Protein AF-D6CTM1-F1 (afdb_monomer_lite)

Sequence (96 aa):
MRTAAVGFGMLALAGCAASPAVRTQVVRVPVPIVQPCPAPSVPARPALPIAALAATSSPAQVMRAYVVSVAMLKGYVEQLEAILGVQRKPAPHPVR

Structure (mmCIF, N/CA/C/O backbone):
data_AF-D6CTM1-F1
#
_entry.id   AF-D6CTM1-F1
#
loop_
_atom_site.group_PDB
_atom_site.id
_atom_site.type_symbol
_atom_site.label_atom_id
_atom_site.label_alt_id
_atom_site.label_comp_id
_atom_site.label_asym_id
_atom_site.label_entity_id
_atom_site.label_seq_id
_atom_site.pdbx_PDB_ins_code
_atom_site.Cartn_x
_atom_site.Cartn_y
_atom_site.Cartn_z
_atom_site.occupancy
_atom_site.B_iso_or_equiv
_atom_site.auth_seq_id
_atom_site.auth_comp_id
_atom_site.auth_asym_id
_atom_site.auth_atom_id
_atom_site.pdbx_PDB_model_num
ATOM 1 N N . MET A 1 1 ? -56.213 34.847 75.387 1.00 48.00 1 MET A N 1
ATOM 2 C CA . MET A 1 1 ? -55.682 35.135 74.030 1.00 48.00 1 MET A CA 1
ATOM 3 C C . MET A 1 1 ? -54.170 35.430 73.973 1.00 48.00 1 MET A C 1
ATOM 5 O O . MET A 1 1 ? -53.674 35.680 72.888 1.00 48.00 1 MET A O 1
ATOM 9 N N . ARG A 1 2 ? -53.400 35.362 75.078 1.00 51.69 2 ARG A N 1
ATOM 10 C CA . ARG A 1 2 ? -51.943 35.643 75.081 1.00 51.69 2 ARG A CA 1
ATOM 11 C C . ARG A 1 2 ? -51.027 34.413 74.947 1.00 51.69 2 ARG A C 1
ATOM 13 O O . ARG A 1 2 ? -49.850 34.573 74.667 1.00 51.69 2 ARG A O 1
ATOM 20 N N . THR A 1 3 ? -51.547 33.196 75.109 1.00 50.28 3 THR A N 1
ATOM 21 C CA . THR A 1 3 ? -50.752 31.950 75.091 1.00 50.28 3 THR A CA 1
ATOM 22 C C . THR A 1 3 ? -50.595 31.328 73.698 1.00 50.28 3 THR A C 1
ATOM 24 O O . THR A 1 3 ? -49.676 30.545 73.488 1.00 50.28 3 THR A O 1
ATOM 27 N N . ALA A 1 4 ? -51.432 31.704 72.723 1.00 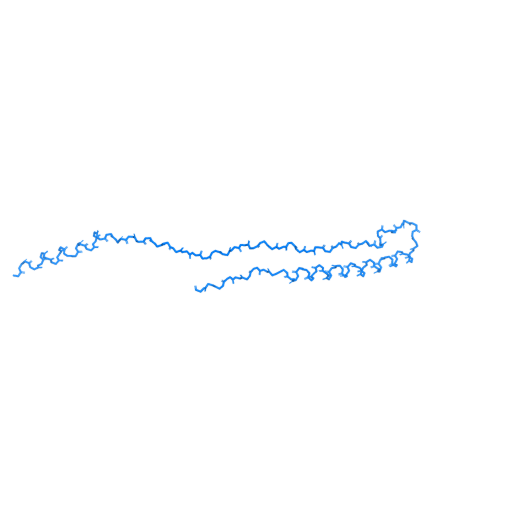51.69 4 ALA A N 1
ATOM 28 C CA . ALA A 1 4 ? -51.387 31.144 71.366 1.00 51.69 4 ALA A CA 1
ATOM 29 C C . ALA A 1 4 ? -50.200 31.662 70.527 1.00 51.69 4 ALA A C 1
ATOM 31 O O . ALA A 1 4 ? -49.681 30.943 69.679 1.00 51.69 4 ALA A O 1
ATOM 32 N N . ALA A 1 5 ? -49.731 32.887 70.794 1.00 53.34 5 ALA A N 1
ATOM 33 C CA . ALA A 1 5 ? -48.630 33.502 70.048 1.00 53.34 5 ALA A CA 1
ATOM 34 C C . ALA A 1 5 ? -47.261 32.863 70.354 1.00 53.34 5 ALA A C 1
ATOM 36 O O . ALA A 1 5 ? -46.382 32.848 69.497 1.00 53.34 5 ALA A O 1
ATOM 37 N N . VAL A 1 6 ? -47.089 32.292 71.553 1.00 56.06 6 VAL A N 1
ATOM 38 C CA . VAL A 1 6 ? -45.823 31.665 71.972 1.00 56.06 6 VAL A CA 1
ATOM 39 C C . VAL A 1 6 ? -45.635 30.292 71.312 1.00 56.06 6 VAL A C 1
ATOM 41 O O . VAL A 1 6 ? -44.518 29.933 70.949 1.00 56.06 6 VAL A O 1
ATOM 44 N N . GLY A 1 7 ? -46.723 29.551 71.070 1.00 57.75 7 GLY A N 1
ATOM 45 C CA . GLY A 1 7 ? -46.662 28.239 70.414 1.00 57.75 7 GLY A CA 1
ATOM 46 C C . GLY A 1 7 ? -46.301 28.308 68.926 1.00 57.75 7 GLY A C 1
ATOM 47 O O . GLY A 1 7 ? -45.526 27.488 68.441 1.00 57.75 7 GLY A O 1
ATOM 48 N N . PHE A 1 8 ? -46.807 29.312 68.201 1.00 60.16 8 PHE A N 1
ATOM 49 C CA . PHE A 1 8 ? -46.564 29.451 66.758 1.00 60.16 8 PHE A CA 1
ATOM 50 C C . PHE A 1 8 ? -45.121 29.883 66.438 1.00 60.16 8 PHE A C 1
ATOM 52 O O . PHE A 1 8 ? -44.541 29.433 65.451 1.00 60.16 8 PHE A O 1
ATOM 59 N N . GLY A 1 9 ? -44.511 30.697 67.309 1.00 61.75 9 GLY A N 1
ATOM 60 C CA . GLY A 1 9 ? -43.112 31.113 67.172 1.00 61.75 9 GLY A CA 1
ATOM 61 C C . GLY A 1 9 ? -42.119 29.954 67.301 1.00 61.75 9 GLY A C 1
ATOM 62 O O . GLY A 1 9 ? -41.166 29.885 66.534 1.00 61.75 9 GLY A O 1
ATOM 63 N N . MET A 1 10 ? -42.355 28.999 68.209 1.00 60.62 10 MET A N 1
ATOM 64 C CA . MET A 1 10 ? -41.453 27.850 68.392 1.00 60.62 10 MET A CA 1
ATOM 65 C C . MET A 1 10 ? -41.499 26.841 67.234 1.00 60.62 10 MET A C 1
ATOM 67 O O . MET A 1 10 ? -40.458 26.287 66.884 1.00 60.62 10 MET A O 1
ATOM 71 N N . LEU A 1 11 ? -42.659 26.627 66.598 1.00 61.59 11 LEU A N 1
ATOM 72 C CA . LEU A 1 11 ? -42.753 25.733 65.433 1.00 61.59 11 LEU A CA 1
ATOM 73 C C . LEU A 1 11 ? -42.022 26.295 64.204 1.00 61.59 11 LEU A C 1
ATOM 75 O O . LEU A 1 11 ? -41.452 25.526 63.432 1.00 61.59 11 LEU A O 1
ATOM 79 N N . ALA A 1 12 ? -41.995 27.621 64.038 1.00 64.94 12 ALA A N 1
ATOM 80 C CA . ALA A 1 12 ? -41.327 28.264 62.908 1.00 64.94 12 ALA A CA 1
ATOM 81 C C . ALA A 1 12 ? -39.791 28.126 62.958 1.00 64.94 12 ALA A C 1
ATOM 83 O O . ALA A 1 12 ? -39.150 28.057 61.910 1.00 64.94 12 ALA A O 1
ATOM 84 N N . LEU A 1 13 ? -39.188 28.031 64.152 1.00 61.81 13 LEU A N 1
ATOM 85 C CA . LEU A 1 13 ? -37.733 27.875 64.298 1.00 61.81 13 LEU A CA 1
ATOM 86 C C . LEU A 1 13 ? -37.245 26.425 64.117 1.00 61.81 13 LEU A C 1
ATOM 88 O O . LEU A 1 13 ? -36.082 26.221 63.767 1.00 61.81 13 LEU A O 1
ATOM 92 N N . ALA A 1 14 ? -38.107 25.418 64.295 1.00 63.12 14 ALA A N 1
ATOM 93 C CA . ALA A 1 14 ? -37.725 24.007 64.165 1.00 63.12 14 ALA A CA 1
ATOM 94 C C . ALA A 1 14 ? -37.356 23.605 62.721 1.00 63.12 14 ALA A C 1
ATOM 96 O O . ALA A 1 14 ? -36.566 22.684 62.518 1.00 63.12 14 ALA A O 1
ATOM 97 N N . GLY A 1 15 ? -37.875 24.322 61.717 1.00 63.84 15 GLY A N 1
ATOM 98 C CA . GLY A 1 15 ? -37.543 24.091 60.308 1.00 63.84 15 GLY A CA 1
ATOM 99 C C . GLY A 1 15 ? -36.136 24.555 59.912 1.00 63.84 15 GLY A C 1
ATOM 100 O O . GLY A 1 15 ? -35.560 24.002 58.982 1.00 63.84 15 GLY A O 1
ATOM 101 N N . CYS A 1 16 ? -35.554 25.525 60.629 1.00 66.31 16 CYS A N 1
ATOM 102 C CA . CYS A 1 16 ? -34.241 26.095 60.295 1.00 66.31 16 CYS A CA 1
ATOM 103 C C . CYS A 1 16 ? -33.065 25.251 60.823 1.00 66.31 16 CYS A C 1
ATOM 105 O O . CYS A 1 16 ? -31.966 25.309 60.280 1.00 66.31 16 CYS A O 1
ATOM 107 N N . ALA A 1 17 ? -33.292 24.443 61.866 1.00 65.25 17 ALA A N 1
ATOM 108 C CA . ALA A 1 17 ? -32.301 23.507 62.411 1.00 65.25 17 ALA A CA 1
ATOM 109 C C . ALA A 1 17 ? -32.358 22.112 61.755 1.00 65.25 17 ALA A C 1
ATOM 111 O O . ALA A 1 17 ? -31.519 21.254 62.035 1.00 65.25 17 ALA A O 1
ATOM 112 N N . ALA A 1 18 ? -33.342 21.868 60.884 1.00 72.19 18 ALA A N 1
ATOM 113 C CA . ALA A 1 18 ? -33.509 20.595 60.200 1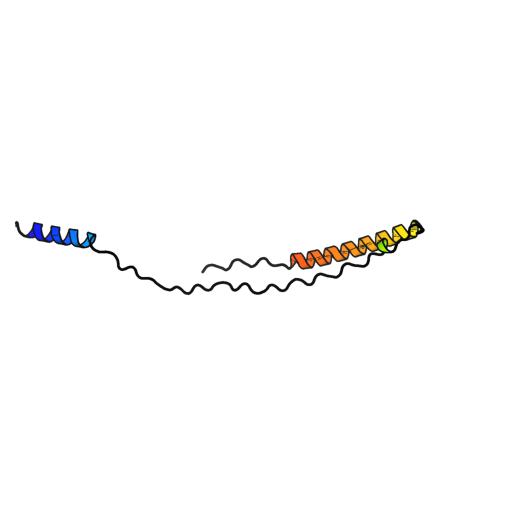.00 72.19 18 ALA A CA 1
ATOM 114 C C . ALA A 1 18 ? -32.476 20.456 59.070 1.00 72.19 18 ALA A C 1
ATOM 116 O O . ALA A 1 18 ? -32.715 20.847 57.929 1.00 72.19 18 ALA A O 1
ATOM 117 N N . SER A 1 19 ? -31.313 19.880 59.382 1.00 72.94 19 SER A N 1
ATOM 118 C CA . SER A 1 19 ? -30.372 19.436 58.349 1.00 72.94 19 SER A CA 1
ATOM 119 C C . SER A 1 19 ? -30.960 18.221 57.621 1.00 72.94 19 SER A C 1
ATOM 121 O O . SER A 1 19 ? -31.245 17.210 58.271 1.00 72.94 19 SER A O 1
ATOM 123 N N . PRO A 1 20 ? -31.169 18.282 56.293 1.00 76.81 20 PRO A N 1
ATOM 124 C CA . PRO A 1 20 ? -31.718 17.158 55.551 1.00 76.81 20 PRO A CA 1
ATOM 125 C C . PRO A 1 20 ? -30.763 15.965 55.624 1.00 76.81 20 PRO A C 1
ATOM 127 O O . PRO A 1 20 ? -29.551 16.102 55.454 1.00 76.81 20 PRO A O 1
ATOM 130 N N . ALA A 1 21 ? -31.313 14.775 55.861 1.00 79.94 21 ALA A N 1
ATOM 131 C CA . ALA A 1 21 ? -30.533 13.548 55.848 1.00 79.94 21 ALA A CA 1
ATOM 132 C C . ALA A 1 21 ? -30.024 13.283 54.422 1.00 79.94 21 ALA A C 1
ATOM 134 O O . ALA A 1 21 ? -30.793 12.901 53.538 1.00 79.94 21 ALA A O 1
ATOM 135 N N . VAL A 1 22 ? -28.724 13.483 54.199 1.00 82.62 22 VAL A N 1
ATOM 136 C CA . VAL A 1 22 ? -28.072 13.154 52.929 1.00 82.62 22 VAL A CA 1
ATOM 137 C C . VAL A 1 22 ? -28.092 11.638 52.765 1.00 82.62 22 VAL A C 1
ATOM 139 O O . VAL A 1 22 ? -27.457 10.912 53.528 1.00 82.62 22 VAL A O 1
ATOM 142 N N . ARG A 1 23 ? -28.838 11.149 51.771 1.00 85.69 23 ARG A N 1
ATOM 143 C CA . ARG A 1 23 ? -28.831 9.735 51.392 1.00 85.69 23 ARG A CA 1
ATOM 144 C C . ARG A 1 23 ? -27.965 9.551 50.163 1.00 85.69 23 ARG A C 1
ATOM 146 O O . ARG A 1 23 ? -28.239 10.118 49.111 1.00 85.69 23 ARG A O 1
ATOM 153 N N . THR A 1 24 ? -26.926 8.742 50.300 1.00 87.19 24 THR A N 1
ATOM 154 C CA . THR A 1 24 ? -26.125 8.301 49.164 1.00 87.19 24 THR A CA 1
ATOM 155 C C . THR A 1 24 ? -26.794 7.083 48.536 1.00 87.19 24 THR A C 1
ATOM 157 O O . THR A 1 24 ? -27.202 6.148 49.225 1.00 87.19 24 THR A O 1
ATOM 160 N N . GLN A 1 25 ? -26.940 7.102 47.213 1.00 88.81 25 GLN A N 1
ATOM 161 C CA . GLN A 1 25 ? -27.417 5.958 46.445 1.00 88.81 25 GLN A CA 1
ATOM 162 C C . GLN A 1 25 ? -26.286 5.483 45.543 1.00 88.81 25 GLN A C 1
ATOM 164 O O . GLN A 1 25 ? -25.736 6.253 44.758 1.00 88.81 25 GLN A O 1
ATOM 169 N N . VAL A 1 26 ? -25.934 4.205 45.656 1.00 87.62 26 VAL A N 1
ATOM 170 C CA . VAL A 1 26 ? -24.973 3.587 44.744 1.00 87.62 26 VAL A CA 1
ATOM 171 C C . VAL A 1 26 ? -25.722 3.197 43.475 1.00 87.62 26 VAL A C 1
ATOM 173 O O . VAL A 1 26 ? -26.516 2.257 43.481 1.00 87.62 26 VAL A O 1
ATOM 176 N N . VAL A 1 27 ? -25.472 3.926 42.389 1.00 90.50 27 VAL A N 1
ATOM 177 C CA . VAL A 1 27 ? -26.018 3.623 41.061 1.00 90.50 27 VAL A CA 1
ATOM 178 C C . VAL A 1 27 ? -24.961 2.865 40.264 1.00 90.50 27 VAL A C 1
ATOM 180 O O . VAL A 1 27 ? -23.873 3.380 40.015 1.00 90.50 27 VAL A O 1
ATOM 183 N N . ARG A 1 28 ? -25.265 1.626 39.858 1.00 87.00 28 ARG A N 1
ATOM 184 C CA . ARG A 1 28 ? -24.404 0.878 38.933 1.00 87.00 28 ARG A CA 1
ATOM 185 C C . ARG A 1 28 ? -24.673 1.359 37.514 1.00 87.00 28 ARG A C 1
ATOM 187 O O . ARG A 1 28 ? -25.685 1.000 36.922 1.00 87.00 28 ARG A O 1
ATOM 194 N N . VAL A 1 29 ? -23.760 2.166 36.987 1.00 88.56 29 VAL A N 1
ATOM 195 C CA . VAL A 1 29 ? -23.805 2.625 35.598 1.00 88.56 29 VAL A CA 1
ATOM 196 C C . VAL A 1 29 ? -23.069 1.603 34.724 1.00 88.56 29 VAL A C 1
ATOM 198 O O . VAL A 1 29 ? -21.903 1.316 35.008 1.00 88.56 29 VAL A O 1
ATOM 201 N N . PRO A 1 30 ? -23.704 1.022 33.689 1.00 82.94 30 PRO A N 1
ATOM 202 C CA . PRO A 1 30 ? -22.999 0.180 32.733 1.00 82.94 30 PRO A CA 1
ATOM 203 C C . PRO A 1 30 ? -21.987 1.037 31.967 1.00 82.94 30 PRO A C 1
ATOM 205 O O . PRO A 1 30 ? -22.350 1.971 31.255 1.00 82.94 30 PRO A O 1
ATOM 208 N N . VAL A 1 31 ? -20.704 0.726 32.137 1.00 84.44 31 VAL A N 1
ATOM 209 C CA . VAL A 1 31 ? -19.615 1.397 31.422 1.00 84.44 31 VAL A CA 1
ATOM 210 C C . VAL A 1 31 ? -19.324 0.611 30.142 1.00 84.44 31 VAL A C 1
ATOM 212 O O . VAL A 1 31 ? -19.133 -0.606 30.225 1.00 84.44 31 VAL A O 1
ATOM 215 N N . PRO A 1 32 ? -19.267 1.261 28.964 1.00 78.75 32 PRO A N 1
ATOM 216 C CA . PRO A 1 32 ? -18.827 0.604 27.744 1.00 78.75 32 PRO A CA 1
ATOM 217 C C . PRO A 1 32 ? -17.411 0.062 27.932 1.00 78.75 32 PRO A C 1
ATOM 219 O O . PRO A 1 32 ? -16.462 0.814 28.154 1.00 78.75 32 PRO A O 1
ATOM 222 N N . ILE A 1 33 ? -17.265 -1.254 27.830 1.00 79.56 33 ILE A N 1
ATOM 223 C CA . ILE A 1 33 ? -15.953 -1.879 27.715 1.00 79.56 33 ILE A CA 1
ATOM 224 C C . ILE A 1 33 ? -15.426 -1.615 26.305 1.00 79.56 33 ILE A C 1
ATOM 226 O O . ILE A 1 33 ? -16.057 -1.995 25.317 1.00 79.56 33 ILE A O 1
ATOM 230 N N . VAL A 1 34 ? -14.280 -0.937 26.206 1.00 75.31 34 VAL A N 1
ATOM 231 C CA . VAL A 1 34 ? -13.574 -0.759 24.933 1.00 75.31 34 VAL A CA 1
ATOM 232 C C . VAL A 1 34 ? -13.113 -2.141 24.496 1.00 75.31 34 VAL A C 1
ATOM 234 O O . VAL A 1 34 ? -12.140 -2.679 25.022 1.00 75.31 34 VAL A O 1
ATOM 237 N N . GLN A 1 35 ? -13.855 -2.759 23.581 1.00 78.50 35 GLN A N 1
ATOM 238 C CA . GLN A 1 35 ? -13.407 -4.012 23.000 1.00 78.50 35 GLN A CA 1
ATOM 239 C C . GLN A 1 35 ? -12.148 -3.739 22.174 1.00 78.50 35 GLN A C 1
ATOM 241 O O . GLN A 1 35 ? -12.090 -2.708 21.491 1.00 78.50 35 GLN A O 1
ATOM 246 N N . PRO A 1 36 ? -11.136 -4.622 22.224 1.00 74.50 36 PRO A N 1
ATOM 247 C CA . PRO A 1 36 ? -9.975 -4.487 21.364 1.00 74.50 36 PRO A CA 1
ATOM 248 C C . PRO A 1 36 ? -10.452 -4.498 19.911 1.00 74.50 36 PRO A C 1
ATOM 250 O O . PRO A 1 36 ? -10.949 -5.514 19.428 1.00 74.50 36 PRO A O 1
ATOM 253 N N . CYS A 1 37 ? -10.342 -3.362 19.219 1.00 75.88 37 CYS A N 1
ATOM 254 C CA . CYS A 1 37 ? -10.536 -3.346 17.776 1.00 75.88 37 CYS A CA 1
ATOM 255 C C . CYS A 1 37 ? -9.351 -4.104 17.170 1.00 75.88 37 CYS A C 1
ATOM 257 O O . CYS A 1 37 ? -8.212 -3.666 17.371 1.00 75.88 37 CYS A O 1
ATOM 259 N N . PRO A 1 38 ? -9.568 -5.236 16.477 1.00 76.31 38 PRO A N 1
ATOM 260 C CA . PRO A 1 38 ? -8.474 -5.912 15.803 1.00 76.31 38 PRO A CA 1
ATOM 261 C C . PRO A 1 38 ? -7.866 -4.944 14.789 1.00 76.31 38 PRO A C 1
ATOM 263 O O . PRO A 1 38 ? -8.588 -4.268 14.051 1.00 76.31 38 PRO A O 1
ATOM 266 N N . ALA A 1 39 ? -6.535 -4.854 14.778 1.00 80.19 39 ALA A N 1
ATOM 267 C CA . ALA A 1 39 ? -5.846 -4.034 13.797 1.00 80.19 39 ALA A CA 1
ATOM 268 C C . ALA A 1 39 ? -6.243 -4.511 12.389 1.00 80.19 39 ALA A C 1
ATOM 270 O O . ALA A 1 39 ? -6.273 -5.723 12.147 1.00 80.19 39 ALA A O 1
ATOM 271 N N . PRO A 1 40 ? -6.566 -3.594 11.463 1.00 79.81 40 PRO A N 1
ATOM 272 C CA . PRO A 1 40 ? -6.871 -3.995 10.103 1.00 79.81 40 PRO A CA 1
ATOM 273 C C . PRO A 1 40 ? -5.667 -4.694 9.471 1.00 79.81 40 PRO A C 1
ATOM 275 O O . PRO A 1 40 ? -4.521 -4.278 9.654 1.00 79.81 40 PRO A O 1
ATOM 278 N N . SER A 1 41 ? -5.930 -5.740 8.692 1.00 84.00 41 SER A N 1
ATOM 279 C CA . SER A 1 41 ? -4.904 -6.396 7.886 1.00 84.00 41 SER A CA 1
ATOM 280 C C . SER A 1 41 ? -4.415 -5.435 6.804 1.00 84.00 41 SER A C 1
ATOM 282 O O . SER A 1 41 ? -5.153 -5.138 5.864 1.00 84.00 41 SER A O 1
ATOM 284 N N . VAL A 1 42 ? -3.184 -4.941 6.930 1.00 87.56 42 VAL A N 1
ATOM 285 C CA . VAL A 1 42 ? -2.585 -4.061 5.922 1.00 87.56 42 VAL A CA 1
ATOM 286 C C . VAL A 1 42 ? -2.043 -4.930 4.781 1.00 87.56 42 VAL A C 1
ATOM 288 O O . VAL A 1 42 ? -1.225 -5.816 5.044 1.00 87.56 42 VAL A O 1
ATOM 291 N N . PRO A 1 43 ? -2.480 -4.719 3.526 1.00 90.88 43 PRO A N 1
ATOM 292 C CA . PRO A 1 43 ? -1.961 -5.457 2.386 1.00 90.88 43 PRO A CA 1
ATOM 293 C C . PRO A 1 43 ? -0.467 -5.177 2.211 1.00 90.88 43 PRO A C 1
ATOM 295 O O . PRO A 1 43 ? 0.018 -4.076 2.476 1.00 90.88 43 PRO A O 1
ATOM 298 N N . ALA A 1 44 ? 0.278 -6.179 1.748 1.00 94.12 44 ALA A N 1
ATOM 299 C CA . ALA A 1 44 ? 1.692 -5.999 1.453 1.00 94.12 44 ALA A CA 1
ATOM 300 C C . ALA A 1 44 ? 1.871 -4.999 0.302 1.00 94.12 44 ALA A C 1
ATOM 302 O O . ALA A 1 44 ? 1.151 -5.042 -0.697 1.00 94.12 44 ALA A O 1
ATOM 303 N N . ARG A 1 45 ? 2.862 -4.110 0.424 1.00 93.56 45 ARG A N 1
ATOM 304 C CA . 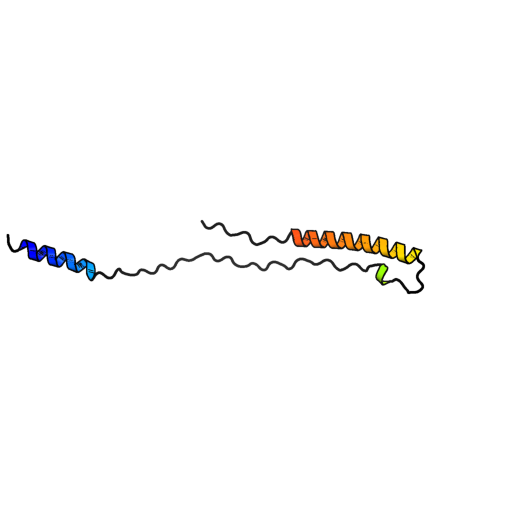ARG A 1 45 ? 3.211 -3.181 -0.653 1.00 93.56 45 ARG A CA 1
ATOM 305 C C . ARG A 1 45 ? 3.652 -3.979 -1.892 1.00 93.56 45 ARG A C 1
ATOM 307 O O . ARG A 1 45 ? 4.527 -4.837 -1.761 1.00 93.56 45 ARG A O 1
ATOM 314 N N . PRO A 1 46 ? 3.112 -3.686 -3.088 1.00 95.00 46 PRO A N 1
ATOM 315 C CA . PRO A 1 46 ? 3.490 -4.405 -4.297 1.00 95.00 46 PRO A CA 1
ATOM 316 C C . PRO A 1 46 ? 4.949 -4.130 -4.677 1.00 95.00 46 PRO A C 1
ATOM 318 O O . PRO A 1 46 ? 5.446 -3.007 -4.548 1.00 95.00 46 PRO A O 1
ATOM 321 N N . ALA A 1 47 ? 5.623 -5.153 -5.202 1.00 96.75 47 ALA A N 1
ATOM 322 C CA . ALA A 1 47 ? 6.934 -5.005 -5.819 1.00 96.75 47 ALA A CA 1
ATOM 323 C C . ALA A 1 47 ? 6.776 -4.316 -7.183 1.00 96.75 47 ALA A C 1
ATOM 325 O O . ALA A 1 47 ? 6.405 -4.942 -8.174 1.00 96.75 47 ALA A O 1
ATOM 326 N N . LEU A 1 48 ? 7.010 -3.003 -7.224 1.00 97.50 48 LEU A N 1
ATOM 327 C CA . LEU A 1 48 ? 6.812 -2.206 -8.433 1.00 97.50 48 LEU A CA 1
ATOM 328 C C . LEU A 1 48 ? 7.912 -2.500 -9.470 1.00 97.50 48 LEU A C 1
ATOM 330 O O . LEU A 1 48 ? 9.092 -2.345 -9.146 1.00 97.50 48 LEU A O 1
ATOM 334 N N . PRO A 1 49 ? 7.570 -2.825 -10.732 1.00 96.94 49 PRO A N 1
ATOM 335 C CA . PRO A 1 49 ? 8.555 -3.071 -11.791 1.00 96.94 49 PRO A CA 1
ATOM 336 C C . PRO A 1 49 ? 9.526 -1.913 -12.034 1.00 96.94 49 PRO A C 1
ATOM 338 O O . PRO A 1 49 ? 10.657 -2.137 -12.459 1.00 96.94 49 PRO A O 1
ATOM 341 N N . ILE A 1 50 ? 9.112 -0.676 -11.744 1.00 96.88 50 ILE A N 1
ATOM 342 C CA . ILE A 1 50 ? 9.977 0.504 -11.857 1.00 96.88 50 ILE A CA 1
ATOM 343 C C . ILE A 1 50 ? 11.219 0.419 -10.953 1.00 96.88 50 ILE A C 1
ATOM 345 O O . ILE A 1 50 ? 12.256 0.975 -11.298 1.00 96.88 50 ILE A O 1
ATOM 349 N N . ALA A 1 51 ? 11.146 -0.312 -9.834 1.00 96.44 51 ALA A N 1
ATOM 350 C CA . ALA A 1 51 ? 12.271 -0.500 -8.918 1.00 96.44 51 ALA A CA 1
ATOM 351 C C . ALA A 1 51 ? 13.359 -1.434 -9.479 1.00 96.44 51 ALA A C 1
ATOM 353 O O . ALA A 1 51 ? 14.475 -1.443 -8.970 1.00 96.44 51 ALA A O 1
ATOM 354 N N . ALA A 1 52 ? 13.044 -2.209 -10.521 1.00 95.81 52 ALA A N 1
ATOM 355 C CA . ALA A 1 52 ? 13.976 -3.126 -11.174 1.00 95.81 52 ALA A CA 1
ATOM 356 C C . ALA A 1 52 ? 14.654 -2.519 -12.418 1.00 95.81 52 ALA A C 1
ATOM 358 O O . ALA A 1 52 ? 15.395 -3.212 -13.115 1.00 95.81 52 ALA A O 1
ATOM 359 N N . LEU A 1 53 ? 14.393 -1.245 -12.735 1.00 96.94 53 LEU A N 1
ATOM 360 C CA . LEU A 1 53 ? 15.017 -0.578 -13.876 1.00 96.94 53 LEU A CA 1
ATOM 361 C C . LEU A 1 53 ? 16.507 -0.322 -13.615 1.00 96.94 53 LEU A C 1
ATOM 363 O O . LEU A 1 53 ? 16.892 0.220 -12.583 1.00 96.94 53 LEU A O 1
ATOM 367 N N . ALA A 1 54 ? 17.342 -0.658 -14.596 1.00 97.12 54 ALA A N 1
ATOM 368 C CA . ALA A 1 54 ? 18.756 -0.292 -14.630 1.00 97.12 54 ALA A CA 1
ATOM 369 C C . ALA A 1 54 ? 18.973 1.013 -15.411 1.00 97.12 54 ALA A C 1
ATOM 371 O O . ALA A 1 54 ? 18.170 1.355 -16.282 1.00 97.12 54 ALA A O 1
ATOM 372 N N . ALA A 1 55 ? 20.104 1.690 -15.188 1.00 95.25 55 ALA A N 1
ATOM 373 C CA . ALA A 1 55 ? 20.494 2.886 -15.949 1.00 95.25 55 ALA A CA 1
ATOM 374 C C . ALA A 1 55 ? 20.629 2.630 -17.465 1.00 95.25 55 ALA A C 1
ATOM 376 O O . ALA A 1 55 ? 20.479 3.544 -18.268 1.00 95.25 55 ALA A O 1
ATOM 377 N N . THR A 1 56 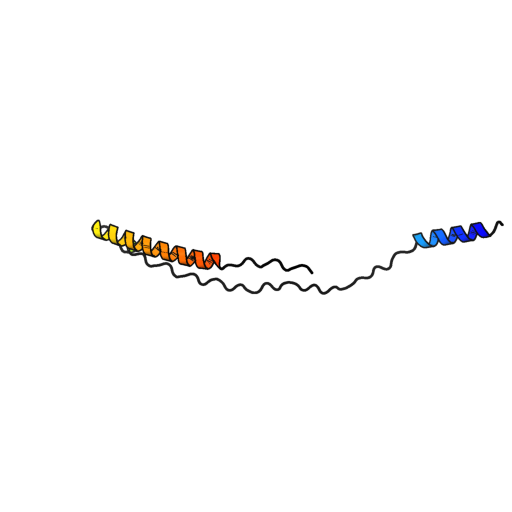? 20.877 1.379 -17.858 1.00 97.12 56 THR A N 1
ATOM 378 C CA . THR A 1 56 ? 20.979 0.929 -19.254 1.00 97.12 56 THR A CA 1
ATOM 379 C C . THR A 1 56 ? 19.639 0.495 -19.857 1.00 97.12 56 THR A C 1
ATOM 381 O O . THR A 1 56 ? 19.605 0.005 -20.986 1.00 97.12 56 THR A O 1
ATOM 384 N N . SER A 1 57 ? 18.526 0.643 -19.129 1.00 97.06 57 SER A N 1
ATOM 385 C CA . SER A 1 57 ? 17.202 0.249 -19.619 1.00 97.06 57 SER A CA 1
ATOM 386 C C . SER A 1 57 ? 16.786 1.112 -20.805 1.00 97.06 57 SER A C 1
ATOM 388 O O . SER A 1 57 ? 16.870 2.339 -20.765 1.00 97.06 57 SER A O 1
ATOM 390 N N . SER A 1 58 ? 16.266 0.475 -21.851 1.00 98.06 58 SER A N 1
ATOM 391 C CA . SER A 1 58 ? 15.726 1.196 -23.004 1.00 98.06 58 SER A CA 1
ATOM 392 C C . SER A 1 58 ? 14.504 2.043 -22.611 1.00 98.06 58 SER A C 1
ATOM 394 O O . SER A 1 58 ? 13.731 1.636 -21.734 1.00 98.06 58 SER A O 1
ATOM 396 N N . PRO A 1 59 ? 14.231 3.162 -23.308 1.00 97.50 59 PRO A N 1
ATOM 397 C CA . PRO A 1 59 ? 13.039 3.975 -23.054 1.00 97.50 59 PRO A CA 1
ATOM 398 C C . PRO A 1 59 ? 11.730 3.168 -23.090 1.00 97.50 59 PRO A C 1
ATOM 400 O O . PRO A 1 59 ? 10.839 3.375 -22.270 1.00 97.50 59 PRO A O 1
ATOM 403 N N . ALA A 1 60 ? 11.630 2.178 -23.983 1.00 97.75 60 ALA A N 1
ATOM 404 C CA . ALA A 1 60 ? 10.465 1.299 -24.065 1.00 97.75 60 ALA A CA 1
ATOM 405 C C . ALA A 1 60 ? 10.288 0.417 -22.813 1.00 97.75 60 ALA A C 1
ATOM 407 O O . ALA A 1 60 ? 9.159 0.177 -22.384 1.00 97.75 60 ALA A O 1
ATOM 408 N N . GLN A 1 61 ? 11.382 -0.066 -22.211 1.00 98.00 61 GLN A N 1
ATOM 409 C CA . GLN A 1 61 ? 11.329 -0.813 -20.948 1.00 98.00 61 GLN A CA 1
ATOM 410 C C . GLN A 1 61 ? 10.902 0.086 -19.789 1.00 98.00 61 GLN A C 1
ATOM 412 O O . GLN A 1 61 ? 10.044 -0.323 -19.006 1.00 98.00 61 GLN A O 1
ATOM 417 N N . VAL A 1 62 ? 11.430 1.312 -19.725 1.00 98.06 62 VAL A N 1
ATOM 418 C CA . VAL A 1 62 ? 11.045 2.304 -18.710 1.00 98.06 62 VAL A CA 1
ATOM 419 C C . VAL A 1 62 ? 9.546 2.594 -18.786 1.00 98.06 62 VAL A C 1
ATOM 421 O O . VAL A 1 62 ? 8.848 2.481 -17.779 1.00 98.06 62 VAL A O 1
ATOM 424 N N . MET A 1 63 ? 9.026 2.878 -19.985 1.00 98.38 63 MET A N 1
ATOM 425 C CA . MET A 1 63 ? 7.604 3.175 -20.172 1.00 98.38 63 MET A CA 1
ATOM 426 C C . MET A 1 63 ? 6.701 2.007 -19.772 1.00 98.38 63 MET A C 1
ATOM 428 O O . MET A 1 63 ? 5.711 2.209 -19.068 1.00 98.38 63 MET A O 1
ATOM 432 N N . ARG A 1 64 ? 7.051 0.774 -20.157 1.00 97.81 64 ARG A N 1
ATOM 433 C CA . ARG A 1 64 ? 6.285 -0.414 -19.749 1.00 97.81 64 ARG A CA 1
ATOM 434 C C . ARG A 1 64 ? 6.303 -0.609 -18.233 1.00 97.81 64 ARG A C 1
ATOM 436 O O . ARG A 1 64 ? 5.245 -0.805 -17.639 1.00 97.81 64 ARG A O 1
ATOM 443 N N . ALA A 1 65 ? 7.476 -0.520 -17.606 1.00 98.12 65 ALA A N 1
ATOM 444 C CA . ALA A 1 65 ? 7.609 -0.669 -16.159 1.00 98.12 65 ALA A CA 1
ATOM 445 C C . ALA A 1 65 ? 6.810 0.402 -15.400 1.00 98.12 65 ALA A C 1
ATOM 447 O O . ALA A 1 65 ? 6.162 0.088 -14.399 1.00 98.12 65 ALA A O 1
ATOM 448 N N . TYR A 1 66 ? 6.802 1.641 -15.897 1.00 98.12 66 TYR A N 1
ATOM 449 C CA . TYR A 1 66 ? 6.028 2.737 -15.322 1.00 98.12 66 TYR A CA 1
ATOM 450 C C . TYR A 1 66 ? 4.517 2.483 -15.397 1.00 98.12 66 TYR A C 1
ATOM 452 O O . TYR A 1 66 ? 3.849 2.521 -14.365 1.00 98.12 66 TYR A O 1
ATOM 460 N N . VAL A 1 67 ? 3.979 2.160 -16.581 1.00 98.38 67 VAL A N 1
ATOM 461 C CA . VAL A 1 67 ? 2.535 1.912 -16.769 1.00 98.38 67 VAL A CA 1
ATOM 462 C C . VAL A 1 67 ? 2.041 0.797 -15.847 1.00 98.38 67 VAL A C 1
ATOM 464 O O . VAL A 1 67 ? 1.027 0.961 -15.166 1.00 98.38 67 VAL A O 1
ATOM 467 N N . VAL A 1 68 ? 2.786 -0.308 -15.768 1.00 98.25 68 VAL A N 1
ATOM 468 C CA . VAL A 1 68 ? 2.440 -1.427 -14.879 1.00 98.25 68 VAL A CA 1
ATOM 469 C C . VAL A 1 68 ? 2.515 -1.005 -13.410 1.00 98.25 68 VAL A C 1
ATOM 471 O O . VAL A 1 68 ? 1.609 -1.313 -12.638 1.00 98.25 68 VAL A O 1
ATOM 474 N N . SER A 1 69 ? 3.546 -0.249 -13.022 1.00 98.12 69 SER A N 1
ATOM 475 C CA . SER A 1 69 ? 3.696 0.238 -11.644 1.00 98.12 69 SER A CA 1
ATOM 476 C C . SER A 1 69 ? 2.541 1.152 -11.228 1.00 98.12 69 SER A C 1
ATOM 478 O O . SER A 1 69 ? 2.039 1.029 -10.113 1.00 98.12 69 SER A O 1
ATOM 480 N N . VAL A 1 70 ? 2.078 2.033 -12.120 1.00 98.25 70 VAL A N 1
ATOM 481 C CA . VAL A 1 70 ? 0.929 2.913 -11.855 1.00 98.25 70 VAL A CA 1
ATOM 482 C C . VAL A 1 70 ? -0.353 2.105 -11.679 1.00 98.25 70 VAL A C 1
ATOM 484 O O . VAL A 1 70 ? -1.104 2.364 -10.741 1.00 98.25 70 VAL A O 1
ATOM 487 N N . ALA A 1 71 ? -0.605 1.118 -12.541 1.00 98.12 71 ALA A N 1
ATOM 488 C CA . ALA A 1 71 ? -1.782 0.260 -12.419 1.00 98.12 71 ALA A CA 1
ATOM 489 C C . ALA A 1 71 ? -1.788 -0.516 -11.088 1.00 98.12 71 ALA A C 1
ATOM 491 O O . ALA A 1 71 ? -2.799 -0.527 -10.387 1.00 98.12 71 ALA A O 1
ATOM 492 N N . MET A 1 72 ? -0.644 -1.091 -10.699 1.00 97.94 72 MET A N 1
ATOM 493 C CA . MET A 1 72 ? -0.492 -1.777 -9.410 1.00 97.94 72 MET A CA 1
ATOM 494 C C . MET A 1 72 ? -0.705 -0.836 -8.222 1.00 97.94 72 MET A C 1
ATOM 496 O O . MET A 1 72 ? -1.373 -1.204 -7.256 1.00 97.94 72 MET A O 1
ATOM 500 N N . LEU A 1 73 ? -0.158 0.381 -8.287 1.00 97.62 73 LEU A N 1
ATOM 501 C CA . LEU A 1 73 ? -0.298 1.351 -7.206 1.00 97.62 73 LEU A CA 1
ATOM 502 C C . LEU A 1 73 ? -1.751 1.809 -7.044 1.00 97.62 73 LEU A C 1
ATOM 504 O O . LEU A 1 73 ? -2.209 1.932 -5.913 1.00 97.62 73 LEU A O 1
ATOM 508 N N . LYS A 1 74 ? -2.485 2.003 -8.146 1.00 98.00 74 LYS A N 1
ATOM 509 C CA . LYS A 1 74 ? -3.919 2.327 -8.105 1.00 98.00 74 LYS A CA 1
ATOM 510 C C . LYS A 1 74 ? -4.721 1.241 -7.390 1.00 98.00 74 LYS A C 1
ATOM 512 O O . LYS A 1 74 ? -5.414 1.551 -6.430 1.00 98.00 74 LYS A O 1
ATOM 517 N N . GLY A 1 75 ? -4.542 -0.025 -7.774 1.00 96.25 75 GLY A N 1
ATOM 518 C CA . GLY A 1 75 ? -5.230 -1.137 -7.107 1.00 96.25 75 GLY A CA 1
ATOM 519 C C . GLY A 1 75 ? -4.864 -1.268 -5.622 1.00 96.25 75 GLY A C 1
ATOM 520 O O . GLY A 1 75 ? -5.722 -1.547 -4.790 1.00 96.25 75 GLY A O 1
ATOM 521 N N . TYR A 1 76 ? -3.603 -1.015 -5.259 1.00 96.81 76 TYR A N 1
ATOM 522 C CA . TYR A 1 76 ? -3.174 -1.005 -3.857 1.00 96.81 76 TYR A CA 1
ATOM 523 C C . TYR A 1 76 ? -3.827 0.133 -3.052 1.00 96.81 76 TYR A C 1
ATOM 525 O O . TYR A 1 76 ? -4.236 -0.078 -1.912 1.00 96.81 76 TYR A O 1
ATOM 533 N N . VAL A 1 77 ? -3.959 1.326 -3.641 1.00 95.75 77 VAL A N 1
ATOM 534 C CA . VAL A 1 77 ? -4.657 2.457 -3.010 1.00 95.75 77 VAL A CA 1
ATOM 535 C C . VAL A 1 77 ? -6.139 2.141 -2.815 1.00 95.75 77 VAL A C 1
ATOM 537 O O . VAL A 1 77 ? -6.636 2.330 -1.711 1.00 95.75 77 VAL A O 1
ATOM 540 N N . GLU A 1 78 ? -6.815 1.571 -3.813 1.00 95.50 78 GLU A N 1
ATOM 541 C CA . GLU A 1 78 ? -8.223 1.156 -3.694 1.00 95.50 78 GLU A CA 1
ATOM 542 C C . GLU A 1 78 ? -8.432 0.142 -2.554 1.00 95.50 78 GLU A C 1
ATOM 544 O O . GLU A 1 78 ? -9.374 0.261 -1.769 1.00 95.50 78 GLU A O 1
ATOM 549 N N . GLN A 1 79 ? -7.525 -0.831 -2.403 1.00 93.88 79 GLN A N 1
ATOM 550 C CA . GLN A 1 79 ? -7.567 -1.785 -1.288 1.00 93.88 79 GLN A CA 1
ATOM 551 C C . GLN A 1 79 ? -7.385 -1.099 0.071 1.00 93.88 79 GLN A C 1
ATOM 553 O O . GLN A 1 79 ? -8.092 -1.424 1.027 1.00 93.88 79 GLN A O 1
ATOM 558 N N . LEU A 1 80 ? -6.452 -0.147 0.173 1.00 92.62 80 LEU A N 1
ATOM 559 C CA . LEU A 1 80 ? -6.246 0.620 1.402 1.00 92.62 80 LEU A CA 1
ATOM 560 C C . LEU A 1 80 ? -7.461 1.487 1.743 1.00 92.62 80 LEU A C 1
ATOM 562 O O . LEU A 1 80 ? -7.886 1.511 2.897 1.00 92.62 80 LEU A O 1
ATOM 566 N N . GLU A 1 81 ? -8.042 2.165 0.757 1.00 92.31 81 GLU A N 1
ATOM 567 C CA . GLU A 1 81 ? -9.250 2.970 0.934 1.00 92.31 81 GLU A CA 1
ATOM 568 C C . GLU A 1 81 ? -10.434 2.111 1.383 1.00 92.31 81 GLU A C 1
ATOM 570 O O . GLU A 1 81 ? -11.155 2.503 2.301 1.00 92.31 81 GLU A O 1
ATOM 575 N N . ALA A 1 82 ? -10.591 0.907 0.826 1.00 89.12 82 ALA A N 1
ATOM 576 C CA . ALA A 1 82 ? -11.611 -0.041 1.268 1.00 89.12 82 ALA A CA 1
ATOM 577 C C . ALA A 1 82 ? -11.430 -0.436 2.745 1.00 89.12 82 ALA A C 1
ATOM 579 O O . ALA A 1 82 ? -12.397 -0.457 3.507 1.00 89.12 82 ALA A O 1
ATOM 580 N N . ILE A 1 83 ? -10.193 -0.694 3.182 1.00 87.38 83 ILE A N 1
ATOM 581 C CA . ILE A 1 83 ? -9.884 -1.022 4.582 1.00 87.38 83 ILE A CA 1
ATOM 582 C C . ILE A 1 83 ? -10.195 0.156 5.511 1.00 87.38 83 ILE A C 1
ATOM 584 O O . ILE A 1 83 ? -10.772 -0.041 6.584 1.00 87.38 83 ILE A O 1
ATOM 588 N N . LEU A 1 84 ? -9.827 1.375 5.112 1.00 84.88 84 LEU A N 1
ATOM 589 C CA . LEU A 1 84 ? -10.073 2.585 5.897 1.00 84.88 84 LEU A CA 1
ATOM 590 C C . LEU A 1 84 ? -11.564 2.943 5.948 1.00 84.88 84 LEU A C 1
ATOM 592 O O . LEU A 1 84 ? -12.055 3.331 7.006 1.00 84.88 84 LEU A O 1
ATOM 596 N N . GLY A 1 85 ? -12.302 2.758 4.852 1.00 79.81 85 GLY A N 1
ATOM 597 C CA . GLY A 1 85 ? -13.745 3.006 4.786 1.00 79.81 85 GLY A CA 1
ATOM 598 C C . GLY A 1 85 ? -14.576 2.071 5.674 1.00 79.81 85 GLY A C 1
ATOM 599 O O . GLY A 1 85 ? -15.658 2.447 6.123 1.00 79.81 85 GLY A O 1
ATOM 600 N N . VAL A 1 86 ? -14.066 0.874 5.980 1.00 64.19 86 VAL A N 1
ATOM 601 C CA . VAL A 1 86 ? -14.716 -0.095 6.884 1.00 64.19 86 VAL A CA 1
ATOM 602 C C . VAL A 1 86 ? -14.504 0.245 8.369 1.00 64.19 86 VAL A C 1
ATOM 604 O O . VAL A 1 86 ? -15.246 -0.251 9.222 1.00 64.19 86 VAL A O 1
ATOM 607 N N . GLN A 1 87 ? -13.550 1.117 8.717 1.00 62.12 87 GLN A N 1
ATOM 608 C CA . GLN A 1 87 ? -13.288 1.497 10.110 1.00 62.12 87 GLN A CA 1
ATOM 609 C C . GLN A 1 87 ? -14.461 2.310 10.687 1.00 62.12 87 GLN A C 1
ATOM 611 O O . GLN A 1 87 ? -14.550 3.531 10.549 1.00 62.12 87 GLN A O 1
ATOM 616 N N . ARG A 1 88 ? -15.388 1.626 11.368 1.00 59.09 88 ARG A N 1
ATOM 617 C CA . ARG A 1 88 ? -16.483 2.264 12.106 1.00 59.09 88 ARG A CA 1
ATOM 618 C C . ARG A 1 88 ? -15.943 2.955 13.357 1.00 59.09 88 ARG A C 1
ATOM 620 O O . ARG A 1 88 ? -15.479 2.303 14.289 1.00 59.09 88 ARG A O 1
ATOM 627 N N . LYS A 1 89 ? -16.114 4.279 13.418 1.00 58.22 89 LYS A N 1
ATOM 628 C CA . LYS A 1 89 ? -16.129 5.042 14.676 1.00 58.22 89 LYS A CA 1
ATOM 629 C C . LYS A 1 89 ? -17.115 4.361 15.645 1.00 58.22 89 LYS A C 1
ATOM 631 O O . LYS A 1 89 ? -18.217 4.023 15.200 1.00 58.22 89 LYS A O 1
ATOM 636 N N . PRO A 1 90 ? -16.774 4.153 16.931 1.00 60.62 90 PRO A N 1
ATOM 637 C CA . PRO A 1 90 ? -17.718 3.568 17.875 1.00 60.62 90 PRO A CA 1
ATOM 638 C C . PRO A 1 90 ? -18.978 4.438 17.924 1.00 60.62 90 PRO A C 1
ATOM 640 O O . PRO A 1 90 ? -18.898 5.658 18.092 1.00 60.62 90 PRO A O 1
ATOM 643 N N . ALA A 1 91 ? -20.136 3.813 17.697 1.00 57.47 91 ALA A N 1
ATOM 644 C CA . ALA A 1 91 ? -21.415 4.506 17.735 1.00 57.47 91 ALA A CA 1
ATOM 645 C C . ALA A 1 91 ? -21.646 5.065 19.150 1.00 57.47 91 ALA A C 1
ATOM 647 O O . ALA A 1 91 ? -21.385 4.353 20.126 1.00 57.47 91 ALA A O 1
ATOM 648 N N . PRO A 1 92 ? -22.128 6.314 19.289 1.00 64.06 92 PRO A N 1
ATOM 649 C CA . PRO A 1 92 ? -22.528 6.824 20.590 1.00 64.06 92 PRO A CA 1
ATOM 650 C C . PRO A 1 92 ? -23.647 5.938 21.148 1.00 64.06 92 PRO A C 1
ATOM 652 O O . PRO A 1 92 ? -24.610 5.614 20.452 1.00 64.06 92 PRO A O 1
ATOM 655 N N . HIS A 1 93 ? -23.488 5.505 22.396 1.00 55.25 93 HIS A N 1
ATOM 656 C CA . HIS A 1 93 ? -24.480 4.681 23.077 1.00 55.25 93 HIS A CA 1
ATOM 657 C C . HIS A 1 93 ? -25.755 5.512 23.312 1.00 55.25 93 HIS A C 1
ATOM 659 O O . HIS A 1 93 ? -25.635 6.655 23.763 1.00 55.25 93 HIS A O 1
ATOM 665 N N . PRO A 1 94 ? -26.964 4.994 23.020 1.00 59.19 94 PRO A N 1
ATOM 666 C CA . PRO A 1 94 ? -28.193 5.709 23.331 1.00 59.19 94 PRO A CA 1
ATOM 667 C C . PRO A 1 94 ? -28.334 5.810 24.853 1.00 59.19 94 PRO A C 1
ATOM 669 O O . PRO A 1 94 ?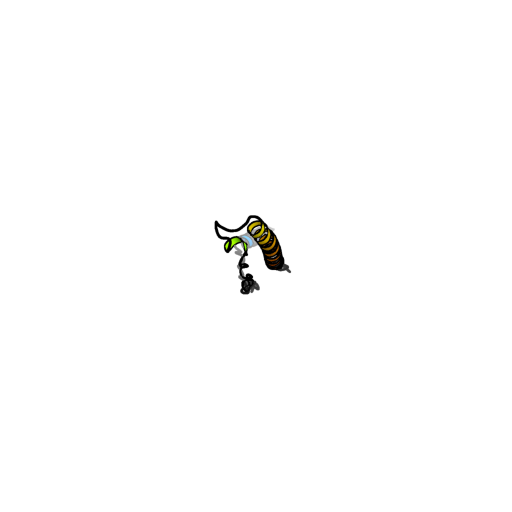 -28.451 4.799 25.543 1.00 59.19 94 PRO A O 1
ATOM 672 N N . VAL A 1 95 ? -28.299 7.037 25.373 1.00 60.81 95 VAL A N 1
ATOM 673 C CA . VAL A 1 95 ? -28.647 7.330 26.766 1.00 60.81 95 VAL A CA 1
ATOM 674 C C . VAL A 1 95 ? -30.161 7.142 26.875 1.00 60.81 95 VAL A C 1
ATOM 676 O O . VAL A 1 95 ? -30.913 7.922 26.291 1.00 60.81 95 VAL A O 1
ATOM 679 N N . ARG A 1 96 ? -30.596 6.054 27.517 1.00 50.50 96 ARG A N 1
ATOM 680 C CA . ARG A 1 96 ? -32.000 5.808 27.872 1.00 50.50 96 ARG A CA 1
ATOM 681 C C . ARG A 1 96 ? -32.251 6.222 29.310 1.00 50.50 96 ARG A C 1
ATOM 683 O O . ARG A 1 96 ? -31.368 5.932 30.147 1.00 50.50 96 ARG A O 1
#

Foldseek 3Di:
DPPVVVVVVVVVVVVVPDDDDDDDDDDDDDDDDPDPDPDFDQDDDDPQLCVVDDPPDDPVSNVVSVVRNVVSVVVSVVVVVVSVVPDDDPDPDDDD

Secondary structure (DSSP, 8-state):
--SHHHHHHHHHHHTTS-----------PPPPP---PPPP-PPPPP--GGG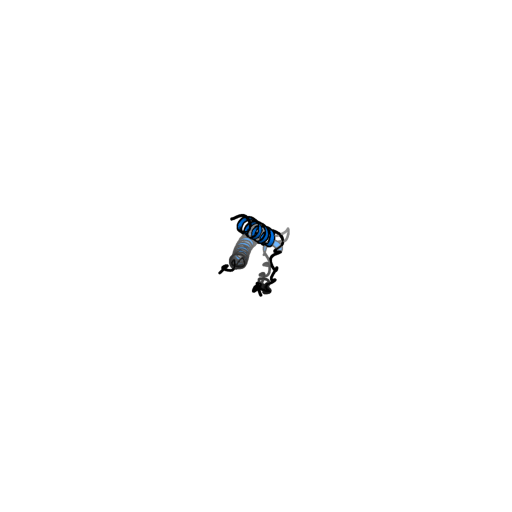G--TT--HHHHHHHHHHHHHHHHHHHHHHHHHHHT-PPPPPP---

Radius of gyration: 38.47 Å; chains: 1; bounding box: 77×42×99 Å

Organism: Thiomonas arsenitoxydans (strain DSM 22701 / CIP 110005 / 3As) (NCBI:txid426114)

pLDDT: mean 81.2, std 16.07, range [48.0, 98.38]